Protein AF-A0A7W0FFG8-F1 (afdb_monomer_lite)

Sequence (38 aa):
MANMLEVEEISKQYDGYYAVSPVSFALHQAEIAVITGP

pLDDT: mean 92.74, std 7.81, range [57.44, 97.75]

Foldseek 3Di:
DWDKDWDFQDWDDDPRDTPGGGDTDMDTPPDDDDDDDD

Structure (mmCIF, N/CA/C/O backbone):
data_AF-A0A7W0FFG8-F1
#
_entry.id   AF-A0A7W0FFG8-F1
#
loop_
_atom_site.group_PDB
_atom_site.id
_atom_site.type_symbol
_atom_site.label_atom_id
_atom_site.label_alt_id
_atom_site.label_comp_id
_atom_site.label_asym_id
_atom_site.label_entity_id
_atom_site.label_seq_id
_atom_site.pdbx_PDB_ins_code
_atom_site.Cartn_x
_atom_site.Cartn_y
_atom_site.Cartn_z
_atom_site.occupancy
_atom_site.B_iso_or_equiv
_atom_site.auth_seq_id
_atom_site.auth_comp_id
_atom_site.auth_asym_id
_atom_site.auth_atom_id
_atom_site.pdbx_PDB_model_num
ATOM 1 N N . MET A 1 1 ? 23.523 11.418 -11.347 1.00 57.44 1 MET A N 1
ATOM 2 C CA . MET A 1 1 ? 22.843 10.793 -10.195 1.00 57.44 1 MET A CA 1
ATOM 3 C C . MET A 1 1 ? 21.483 10.354 -10.694 1.00 57.44 1 MET A C 1
ATOM 5 O O . MET A 1 1 ? 20.844 11.153 -11.366 1.00 57.44 1 MET A O 1
ATOM 9 N N . ALA A 1 2 ? 21.107 9.092 -10.500 1.00 67.06 2 ALA A N 1
ATOM 10 C CA . ALA A 1 2 ? 19.778 8.627 -10.886 1.00 67.06 2 ALA A CA 1
ATOM 11 C C . ALA A 1 2 ? 18.763 9.183 -9.881 1.00 67.06 2 ALA A C 1
ATOM 13 O O . ALA A 1 2 ? 19.016 9.136 -8.678 1.00 67.06 2 ALA A O 1
ATOM 14 N N . ASN A 1 3 ? 17.657 9.745 -10.365 1.00 81.62 3 ASN A N 1
ATOM 15 C CA . ASN A 1 3 ? 16.587 10.200 -9.482 1.00 81.62 3 ASN A CA 1
ATOM 16 C C . ASN A 1 3 ? 15.861 8.975 -8.908 1.00 81.62 3 ASN A C 1
ATOM 18 O O . ASN A 1 3 ? 15.514 8.056 -9.649 1.00 81.62 3 ASN A O 1
ATOM 22 N N . MET A 1 4 ? 15.646 8.966 -7.596 1.00 90.62 4 MET A N 1
ATOM 23 C CA . MET A 1 4 ? 14.998 7.878 -6.865 1.00 90.62 4 MET A CA 1
ATOM 24 C C . MET A 1 4 ? 14.041 8.478 -5.835 1.00 90.62 4 MET A C 1
ATOM 26 O O . MET A 1 4 ? 14.369 9.485 -5.206 1.00 90.62 4 MET A O 1
ATOM 30 N N . LEU A 1 5 ? 12.866 7.871 -5.682 1.00 92.69 5 LEU A N 1
ATOM 31 C CA . LEU A 1 5 ? 11.977 8.111 -4.550 1.00 92.69 5 LEU A CA 1
ATOM 32 C C . LEU A 1 5 ? 12.211 7.006 -3.525 1.00 92.69 5 LEU A C 1
ATOM 34 O O . LEU A 1 5 ? 12.093 5.831 -3.860 1.00 92.69 5 LEU A O 1
ATOM 38 N N . GLU A 1 6 ? 12.501 7.391 -2.291 1.00 94.75 6 GLU A N 1
ATOM 39 C CA . GLU A 1 6 ? 12.673 6.476 -1.168 1.00 94.75 6 GLU A CA 1
ATOM 40 C C . GLU A 1 6 ? 11.589 6.754 -0.129 1.00 94.75 6 GLU A C 1
ATOM 42 O O . GLU A 1 6 ? 11.344 7.902 0.248 1.00 94.75 6 GLU A O 1
ATOM 47 N N . VAL A 1 7 ? 10.892 5.697 0.276 1.00 94.62 7 VAL A N 1
ATOM 48 C CA . VAL A 1 7 ? 9.861 5.716 1.307 1.00 94.62 7 VAL A CA 1
ATOM 49 C C . VAL A 1 7 ? 10.287 4.749 2.398 1.00 94.62 7 VAL A C 1
ATOM 51 O O . VAL A 1 7 ? 10.401 3.548 2.154 1.00 94.62 7 VAL A O 1
ATOM 54 N N . GLU A 1 8 ? 10.480 5.269 3.605 1.00 96.69 8 GLU A N 1
ATOM 55 C CA . GLU A 1 8 ? 10.865 4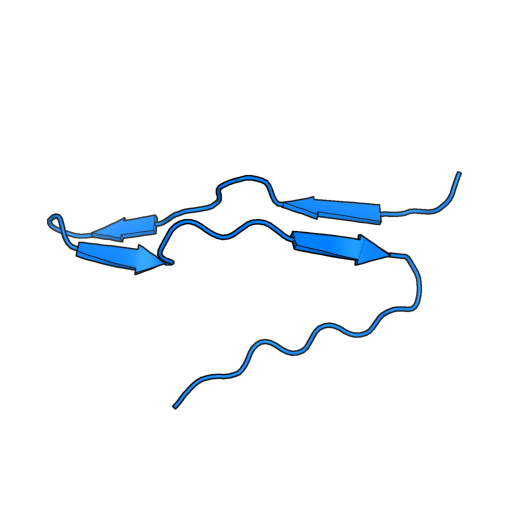.491 4.780 1.00 96.69 8 GLU A CA 1
ATOM 56 C C . GLU A 1 8 ? 9.776 4.581 5.847 1.00 96.69 8 GLU A C 1
ATOM 58 O O . GLU A 1 8 ? 9.397 5.673 6.268 1.00 96.69 8 GLU A O 1
ATOM 63 N N . GLU A 1 9 ? 9.264 3.420 6.259 1.00 95.81 9 GLU A N 1
ATOM 64 C CA . GLU A 1 9 ? 8.335 3.231 7.380 1.00 95.81 9 GLU A CA 1
ATOM 65 C C . GLU A 1 9 ? 7.143 4.210 7.412 1.00 95.81 9 GLU A C 1
ATOM 67 O O . GLU A 1 9 ? 6.641 4.586 8.478 1.00 95.81 9 GLU A O 1
ATOM 72 N N . ILE A 1 10 ? 6.626 4.602 6.239 1.00 96.31 10 ILE A N 1
ATOM 73 C CA . ILE A 1 10 ? 5.433 5.448 6.170 1.00 96.31 10 ILE A CA 1
ATOM 74 C C . ILE A 1 10 ? 4.244 4.664 6.712 1.00 96.31 10 ILE A C 1
ATOM 76 O O . ILE A 1 10 ? 3.928 3.564 6.262 1.00 96.31 10 ILE A O 1
ATOM 80 N N . SER A 1 11 ? 3.548 5.273 7.665 1.00 97.06 11 SER A N 1
ATOM 81 C CA . SER A 1 11 ? 2.303 4.754 8.212 1.00 97.06 11 SER A CA 1
ATOM 82 C C . SER A 1 11 ? 1.306 5.880 8.451 1.00 97.06 11 SER A C 1
ATOM 84 O O . SER A 1 11 ? 1.665 7.052 8.604 1.00 97.06 11 SER A O 1
ATOM 86 N N . LYS A 1 12 ? 0.021 5.525 8.481 1.00 97.75 12 LYS A N 1
ATOM 87 C CA . LYS A 1 12 ? -1.057 6.454 8.814 1.00 97.75 12 LYS A CA 1
ATOM 88 C C . LYS A 1 12 ? -2.076 5.783 9.715 1.00 97.75 12 LYS A C 1
ATOM 90 O O . LYS A 1 12 ? -2.584 4.713 9.387 1.00 97.75 12 LYS A O 1
ATOM 95 N N . GLN A 1 13 ? -2.396 6.458 10.816 1.00 97.75 13 GLN A N 1
ATOM 96 C CA . GLN A 1 13 ? -3.366 5.998 11.803 1.00 97.75 13 GLN A CA 1
ATOM 97 C C . GLN A 1 13 ? -4.543 6.967 11.934 1.00 97.75 13 GLN A C 1
ATOM 99 O O . GLN A 1 13 ? -4.360 8.185 11.854 1.00 97.75 13 GLN A O 1
ATOM 104 N N . TYR A 1 14 ? -5.724 6.404 12.175 1.00 97.69 14 TYR A N 1
ATOM 105 C CA . TYR A 1 14 ? -6.947 7.101 12.566 1.00 97.69 14 TYR A CA 1
ATOM 106 C C . TYR A 1 14 ? -7.622 6.299 13.677 1.00 97.69 14 TYR A C 1
ATOM 108 O O . TYR A 1 14 ? -7.802 5.093 13.532 1.00 97.69 14 TYR A O 1
ATOM 116 N N . ASP A 1 15 ? -7.953 6.952 14.791 1.00 96.06 15 ASP A N 1
ATOM 117 C CA . ASP A 1 15 ? -8.666 6.344 15.925 1.00 96.06 15 ASP A CA 1
ATOM 118 C C . ASP A 1 15 ? -8.053 5.020 16.429 1.00 96.06 15 ASP A C 1
ATOM 120 O O . ASP A 1 15 ? -8.754 4.096 16.831 1.00 96.06 15 ASP A O 1
ATOM 124 N N . GLY A 1 16 ? -6.719 4.921 16.391 1.00 95.25 16 GLY A N 1
ATOM 125 C CA . GLY A 1 16 ? -5.968 3.729 16.807 1.00 95.25 16 GLY A CA 1
ATOM 126 C C . GLY A 1 16 ? -5.882 2.612 15.759 1.00 95.25 16 GLY A C 1
ATOM 127 O O . GLY A 1 16 ? -5.235 1.599 16.011 1.00 95.25 16 GLY A O 1
ATOM 128 N N . TYR A 1 17 ? -6.475 2.791 14.577 1.00 96.31 17 TYR A N 1
ATOM 129 C CA . TYR A 1 17 ? -6.397 1.856 13.456 1.00 96.31 17 TYR A CA 1
ATOM 130 C C . TYR A 1 17 ? -5.425 2.350 12.387 1.00 96.31 17 TYR A C 1
ATOM 132 O O . TYR A 1 17 ? -5.404 3.533 12.043 1.00 96.31 17 TYR A O 1
ATOM 140 N N . TYR A 1 18 ? -4.647 1.434 11.810 1.00 96.06 18 TYR A N 1
ATOM 141 C CA . TYR A 1 18 ? -3.815 1.734 10.648 1.00 96.06 18 TYR A CA 1
ATOM 142 C C . TYR A 1 18 ? -4.678 1.814 9.385 1.00 96.06 18 TYR A C 1
ATOM 144 O O . TYR A 1 18 ? -5.188 0.804 8.910 1.00 96.06 18 TYR A O 1
ATOM 152 N N . ALA A 1 19 ? -4.804 3.018 8.824 1.00 95.44 19 ALA A N 1
ATOM 153 C CA . ALA A 1 19 ? -5.291 3.203 7.456 1.00 95.44 19 ALA A CA 1
ATOM 154 C C . ALA A 1 19 ? -4.201 2.879 6.426 1.00 95.44 19 ALA A C 1
ATOM 156 O O . ALA A 1 19 ? -4.499 2.411 5.333 1.00 95.44 19 ALA A O 1
ATOM 157 N N . VAL A 1 20 ? -2.938 3.106 6.794 1.00 95.81 20 VAL A N 1
ATOM 158 C CA . VAL A 1 20 ? -1.761 2.612 6.075 1.00 95.81 20 VAL A CA 1
ATOM 159 C C . VAL A 1 20 ? -0.860 1.959 7.112 1.00 95.81 20 VAL A C 1
ATOM 161 O O . VAL A 1 20 ? -0.294 2.657 7.959 1.00 95.81 20 VAL A O 1
ATOM 164 N N . SER A 1 21 ? -0.768 0.629 7.084 1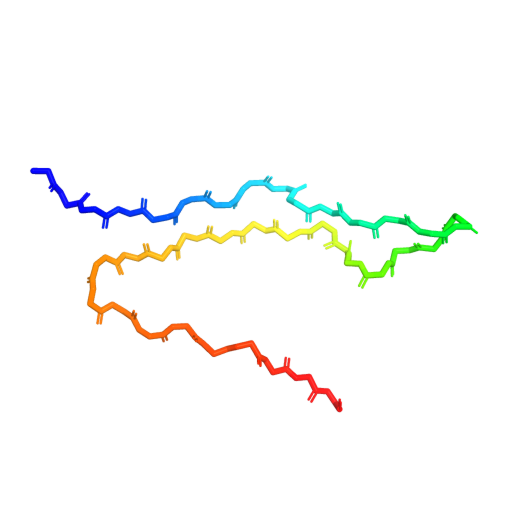.00 95.12 21 SER A N 1
ATOM 165 C CA . SER A 1 21 ? 0.234 -0.114 7.862 1.00 95.12 21 SER A CA 1
ATOM 166 C C . SER A 1 21 ? 1.641 0.347 7.468 1.00 95.12 21 SER A C 1
ATOM 168 O O . SER A 1 21 ? 1.797 0.800 6.340 1.00 95.12 21 SER A O 1
ATOM 170 N N . PRO A 1 22 ? 2.660 0.251 8.340 1.00 96.31 22 PRO 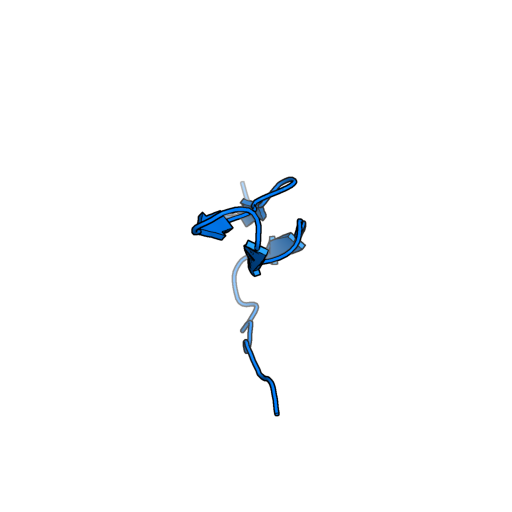A N 1
ATOM 171 C CA . PRO A 1 22 ? 4.025 0.643 7.987 1.00 96.31 22 PRO A CA 1
ATOM 172 C C . PRO A 1 22 ? 4.481 0.019 6.660 1.00 96.31 22 PRO A C 1
ATOM 174 O O . PRO A 1 22 ? 4.474 -1.206 6.523 1.00 96.31 22 PRO A O 1
ATOM 177 N N . VAL A 1 23 ? 4.848 0.858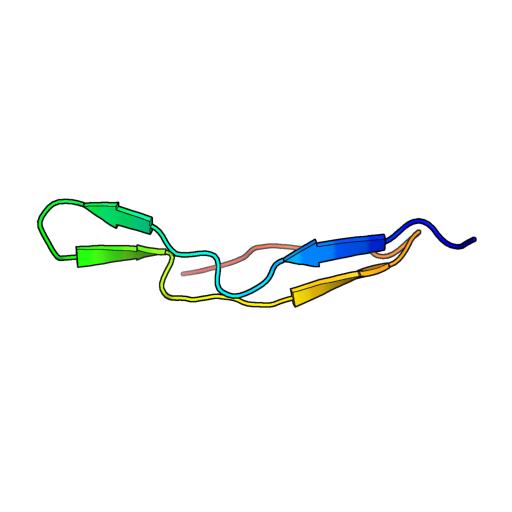 5.685 1.00 95.81 23 VAL A N 1
ATOM 178 C CA . VAL A 1 23 ? 5.372 0.434 4.378 1.00 95.81 23 VAL A CA 1
ATOM 179 C C . VAL A 1 23 ? 6.713 1.099 4.085 1.00 95.81 23 VAL A C 1
ATOM 181 O O . VAL A 1 23 ? 6.898 2.284 4.364 1.00 95.81 23 VAL A O 1
ATOM 184 N N . SER A 1 24 ? 7.610 0.346 3.450 1.00 96.88 24 SER A N 1
ATOM 185 C CA . SER A 1 24 ? 8.880 0.849 2.923 1.00 96.88 24 SER A CA 1
ATOM 186 C C . SER A 1 24 ? 9.055 0.380 1.482 1.00 96.88 24 SER A C 1
ATOM 188 O O . SER A 1 24 ? 8.822 -0.794 1.188 1.00 96.88 24 SER A O 1
ATOM 190 N N . PHE A 1 25 ? 9.443 1.281 0.582 1.00 95.00 25 PHE A N 1
ATOM 191 C CA . PHE A 1 25 ? 9.753 0.955 -0.811 1.00 95.00 25 PHE A CA 1
ATOM 192 C C . PHE A 1 25 ? 10.639 2.025 -1.457 1.00 95.00 25 PHE A C 1
ATOM 194 O O . PHE A 1 25 ? 10.655 3.179 -1.035 1.00 95.00 25 PHE A O 1
ATOM 201 N N . ALA A 1 26 ? 11.334 1.642 -2.525 1.00 95.44 26 ALA A N 1
ATOM 202 C CA . ALA A 1 26 ? 12.062 2.558 -3.392 1.00 95.44 26 ALA A CA 1
ATOM 203 C C . ALA A 1 26 ? 11.500 2.476 -4.815 1.00 95.44 26 ALA A C 1
ATOM 205 O O . ALA A 1 26 ? 11.094 1.402 -5.262 1.00 95.44 26 ALA A O 1
ATOM 206 N N . LEU A 1 27 ? 11.467 3.611 -5.510 1.00 95.38 27 LEU A N 1
ATOM 207 C CA . LEU A 1 27 ? 11.097 3.706 -6.918 1.00 95.38 27 LEU A CA 1
ATOM 208 C C . LEU A 1 27 ? 12.226 4.387 -7.688 1.00 95.38 27 LEU A C 1
ATOM 210 O O . LEU A 1 27 ? 12.536 5.561 -7.454 1.00 95.38 27 LEU A O 1
ATOM 214 N N . HIS A 1 28 ? 12.828 3.655 -8.617 1.00 93.75 28 HIS A N 1
ATOM 215 C CA . HIS A 1 28 ? 13.889 4.164 -9.469 1.00 93.75 28 HIS A CA 1
ATOM 216 C C . HIS A 1 28 ? 13.325 4.915 -10.678 1.00 93.75 28 HIS A C 1
ATOM 218 O O . HIS A 1 28 ? 12.183 4.737 -11.108 1.00 93.75 28 HIS A O 1
ATOM 224 N N . GLN A 1 29 ? 14.157 5.769 -11.272 1.00 92.56 29 GLN A N 1
ATOM 225 C CA . GLN A 1 29 ? 13.816 6.454 -12.513 1.00 92.56 29 GLN A CA 1
ATOM 226 C C . GLN A 1 29 ? 13.410 5.457 -13.614 1.00 92.56 29 GLN A C 1
ATOM 228 O O . GLN A 1 29 ? 14.105 4.475 -13.855 1.00 92.56 29 GLN A O 1
ATOM 233 N N . ALA A 1 30 ? 12.322 5.778 -14.323 1.00 91.88 30 ALA A N 1
ATOM 234 C CA . ALA A 1 30 ? 11.709 4.980 -15.393 1.00 91.88 30 ALA A CA 1
ATOM 235 C C . ALA A 1 30 ? 10.978 3.694 -14.955 1.00 91.88 30 ALA A C 1
ATOM 237 O O . ALA A 1 30 ? 10.447 2.988 -15.812 1.00 91.88 30 ALA A O 1
ATOM 238 N N . GLU A 1 31 ? 10.865 3.424 -13.653 1.00 92.62 31 GLU A N 1
ATOM 239 C CA . GLU A 1 31 ? 9.951 2.403 -13.136 1.00 92.62 31 GLU A CA 1
ATOM 240 C C . GLU A 1 31 ? 8.518 2.949 -13.017 1.00 92.62 31 GLU A C 1
ATOM 242 O O . GLU A 1 31 ? 8.293 4.120 -12.700 1.00 92.62 31 GLU A O 1
ATOM 247 N N . ILE A 1 32 ? 7.530 2.083 -13.261 1.00 92.75 32 ILE A N 1
ATOM 248 C CA . ILE A 1 32 ? 6.112 2.371 -13.024 1.00 92.75 32 ILE A CA 1
ATOM 249 C C . ILE A 1 32 ? 5.676 1.562 -11.804 1.00 92.75 32 ILE A C 1
ATOM 251 O O . ILE A 1 32 ? 5.608 0.335 -11.864 1.00 92.75 32 ILE A O 1
ATOM 255 N N . ALA A 1 33 ? 5.351 2.251 -10.711 1.00 92.50 33 ALA A N 1
ATOM 256 C CA . ALA A 1 33 ? 4.697 1.641 -9.560 1.00 92.50 33 ALA A CA 1
ATOM 257 C C . ALA A 1 33 ? 3.177 1.659 -9.737 1.00 92.50 33 ALA A C 1
ATOM 259 O O . ALA A 1 33 ? 2.593 2.678 -10.110 1.00 92.50 33 ALA A O 1
ATOM 260 N N . VAL A 1 34 ? 2.534 0.540 -9.413 1.00 95.06 34 VAL A N 1
ATOM 261 C CA . VAL A 1 34 ? 1.075 0.432 -9.358 1.00 95.06 34 VAL A CA 1
ATOM 262 C C . VAL A 1 34 ? 0.686 0.040 -7.939 1.00 95.06 34 VAL A C 1
ATOM 264 O O . VAL A 1 34 ? 1.113 -0.997 -7.437 1.00 95.06 34 VAL A O 1
ATOM 267 N N . ILE A 1 35 ? -0.130 0.872 -7.295 1.00 93.06 35 ILE A N 1
ATOM 268 C CA . ILE A 1 35 ? -0.726 0.568 -5.993 1.00 93.06 35 ILE A CA 1
ATOM 269 C C . ILE A 1 35 ? -2.081 -0.085 -6.261 1.00 93.06 35 ILE A C 1
ATOM 271 O O . ILE A 1 35 ? -2.936 0.511 -6.914 1.00 93.06 35 ILE A O 1
ATOM 275 N N . THR A 1 36 ? -2.268 -1.315 -5.786 1.00 95.00 36 THR A N 1
ATOM 276 C CA . THR A 1 36 ? -3.503 -2.092 -5.971 1.00 95.00 36 THR A CA 1
ATOM 277 C C . THR A 1 36 ? -3.921 -2.744 -4.657 1.00 95.00 36 THR A C 1
ATOM 279 O O . THR A 1 36 ? -3.098 -2.928 -3.761 1.00 95.00 36 THR A O 1
ATOM 282 N N . GLY A 1 37 ? -5.201 -3.079 -4.540 1.00 92.75 37 GLY A N 1
ATOM 283 C CA . GLY A 1 37 ? -5.790 -3.728 -3.375 1.00 92.75 37 GLY A CA 1
ATOM 284 C C . GLY A 1 37 ? -7.1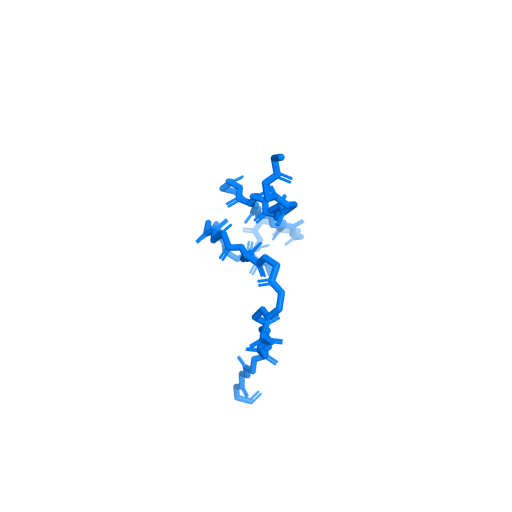13 -4.401 -3.748 1.00 92.75 37 GLY A C 1
ATOM 285 O O . GLY A 1 37 ? -7.520 -4.291 -4.909 1.00 92.75 37 GLY A O 1
ATOM 286 N N . PRO A 1 38 ? -7.736 -5.131 -2.806 1.00 89.56 38 PRO A N 1
ATOM 287 C CA . PRO A 1 38 ? -9.079 -5.680 -2.987 1.00 89.56 38 PRO A CA 1
ATOM 288 C C . PRO A 1 38 ? -10.118 -4.613 -3.357 1.00 89.56 38 PRO A C 1
ATOM 290 O O . PRO A 1 38 ? -9.924 -3.431 -2.990 1.00 89.56 38 PRO A O 1
#

Secondary structure (DSSP, 8-state):
---EEEEEEEEEEETTEEEEEEEEEEEETT--------

Radius of 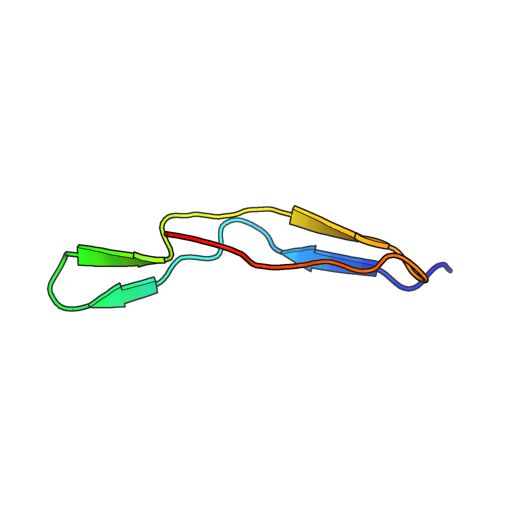gyration: 12.91 Å; chains: 1; bounding box: 32×16×32 Å